Protein AF-A0A2N0NPD1-F1 (afdb_monomer_lite)

Secondary structure (DSSP, 8-state):
-----------------------PPP-------GGGHHHHHTT--TT-S-PPBPTTT--BS--GGG-HHHHHHHHHGGGS-S---

pLDDT: mean 70.14, std 14.35, range [45.06, 94.81]

Organism: NCBI:txid588596

Sequence (85 aa):
MHNNQQPLLILPEVSNPEYYRPKGQPPHKRYKSVVENDRVISGKSNETTAQKTCNYCSGKGHNIRGCPRYKAESSANKENEYSGE

Foldseek 3Di:
DDDPDDPDPPDPPPDDDDPDDPPPDDPPPPPDDPVVVVVVVVVPPPPDPQFDAAPPPRDGNDYLVPDPVNVVVVVVCPVPPPDDD

Radius of gyration: 34.42 Å; chains: 1; bounding box: 52×73×77 Å

Structure (mmCIF, N/CA/C/O backbone):
data_AF-A0A2N0NPD1-F1
#
_entry.id   AF-A0A2N0NPD1-F1
#
loop_
_atom_site.group_PDB
_atom_site.id
_atom_site.type_symbol
_atom_site.label_atom_id
_at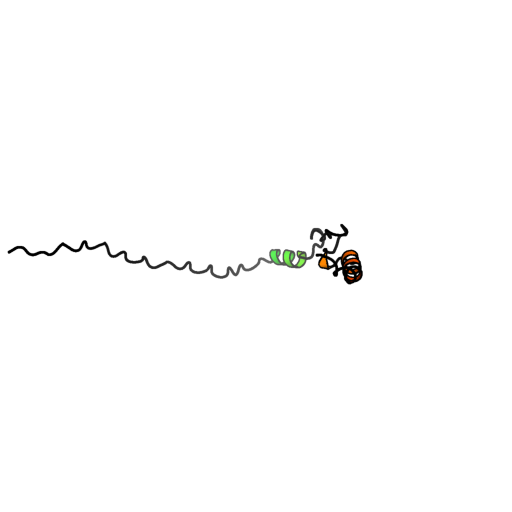om_site.label_alt_id
_atom_site.label_comp_id
_atom_site.label_asym_id
_atom_site.label_entity_id
_atom_site.label_seq_id
_atom_site.pdbx_PDB_ins_code
_atom_site.Cartn_x
_atom_site.Cartn_y
_atom_site.Cartn_z
_atom_site.occupancy
_atom_site.B_iso_or_equiv
_atom_site.auth_seq_id
_atom_site.auth_comp_id
_atom_site.auth_asym_id
_atom_site.auth_atom_id
_atom_site.pdbx_PDB_model_num
ATOM 1 N N . MET A 1 1 ? 27.712 57.657 56.429 1.00 52.69 1 MET A N 1
ATOM 2 C CA . MET A 1 1 ? 27.169 56.284 56.465 1.00 52.69 1 MET A CA 1
ATOM 3 C C . MET A 1 1 ? 26.376 56.063 55.190 1.00 52.69 1 MET A C 1
ATOM 5 O O . MET A 1 1 ? 25.215 56.433 55.146 1.00 52.69 1 MET A O 1
ATOM 9 N N . HIS A 1 2 ? 26.999 55.548 54.132 1.00 53.50 2 HIS 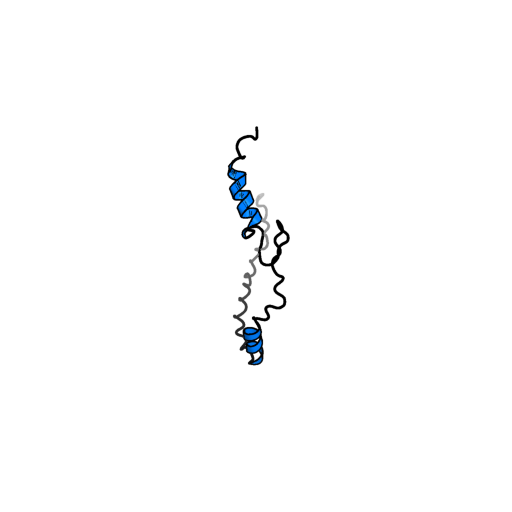A N 1
ATOM 10 C CA . HIS A 1 2 ? 26.277 55.230 52.897 1.00 53.50 2 HIS A CA 1
ATOM 11 C C . HIS A 1 2 ? 26.546 53.765 52.571 1.00 53.50 2 HIS A C 1
ATOM 13 O O . HIS A 1 2 ? 27.577 53.418 52.001 1.00 53.50 2 HIS A O 1
ATOM 19 N N . ASN A 1 3 ? 25.644 52.908 53.051 1.00 56.62 3 ASN A N 1
ATOM 20 C CA . ASN A 1 3 ? 25.660 51.478 52.783 1.00 56.62 3 ASN A CA 1
ATOM 21 C C . ASN A 1 3 ? 25.232 51.251 51.330 1.00 56.62 3 ASN A C 1
ATOM 23 O O . ASN A 1 3 ? 24.060 51.384 50.987 1.00 56.62 3 ASN A O 1
ATOM 27 N N . ASN A 1 4 ? 26.209 50.916 50.489 1.00 63.09 4 ASN A N 1
ATOM 28 C CA . ASN A 1 4 ? 26.006 50.362 49.157 1.00 63.09 4 ASN A CA 1
ATOM 29 C C . ASN A 1 4 ? 25.595 48.896 49.284 1.00 63.09 4 ASN A C 1
ATOM 31 O O . ASN A 1 4 ? 26.446 48.012 49.260 1.00 63.09 4 ASN A O 1
ATOM 35 N N . GLN A 1 5 ? 24.299 48.633 49.417 1.00 66.00 5 GLN A N 1
ATOM 36 C CA . GLN A 1 5 ? 23.752 47.314 49.115 1.00 66.00 5 GLN A CA 1
ATOM 37 C C . GLN A 1 5 ? 22.472 47.516 48.311 1.00 66.00 5 GLN A C 1
ATOM 39 O O . GLN A 1 5 ? 21.461 47.985 48.830 1.00 66.00 5 GLN A O 1
ATOM 44 N N . GLN A 1 6 ? 22.554 47.223 47.012 1.00 67.81 6 GLN A N 1
ATOM 45 C CA . GLN A 1 6 ? 21.371 47.085 46.172 1.00 67.81 6 GLN A CA 1
ATOM 46 C C . GLN A 1 6 ? 20.509 45.951 46.742 1.00 67.81 6 GLN A C 1
ATOM 48 O O . GLN A 1 6 ? 21.054 44.886 47.049 1.00 67.81 6 GLN A O 1
ATOM 53 N N . PRO A 1 7 ? 19.187 46.132 46.884 1.00 67.81 7 PRO A N 1
ATOM 54 C CA . PRO A 1 7 ? 18.326 45.025 47.249 1.00 67.81 7 PRO A CA 1
ATOM 55 C C . PRO A 1 7 ? 18.311 44.029 46.086 1.00 67.81 7 PRO A C 1
ATOM 57 O O . PRO A 1 7 ? 17.872 44.354 44.982 1.00 67.81 7 PRO A O 1
ATOM 60 N N . LEU A 1 8 ? 18.829 42.824 46.333 1.00 63.72 8 LEU A N 1
ATOM 61 C CA . LEU A 1 8 ? 18.690 41.690 45.428 1.00 63.72 8 LEU A CA 1
ATOM 62 C C . LEU A 1 8 ? 17.193 41.470 45.205 1.00 63.72 8 LEU A C 1
ATOM 64 O O . LEU A 1 8 ? 16.463 41.145 46.141 1.00 63.72 8 LEU A O 1
ATOM 68 N N . LEU A 1 9 ? 16.730 41.706 43.980 1.00 65.38 9 LEU A N 1
ATOM 69 C CA . LEU A 1 9 ? 15.362 41.405 43.591 1.00 65.38 9 LEU A CA 1
ATOM 70 C C . LEU A 1 9 ? 15.171 39.895 43.740 1.00 65.38 9 LEU A C 1
ATOM 72 O O . LEU A 1 9 ? 15.709 39.113 42.959 1.00 65.38 9 LEU A O 1
ATOM 76 N N . ILE A 1 10 ? 14.446 39.497 44.784 1.00 70.06 10 ILE A N 1
ATOM 77 C CA . ILE A 1 10 ? 14.027 38.118 45.007 1.00 70.06 10 ILE A CA 1
ATOM 78 C C . ILE A 1 10 ? 13.073 37.785 43.863 1.00 70.06 10 ILE A C 1
ATOM 80 O O . ILE A 1 10 ? 11.919 38.213 43.853 1.00 70.06 10 ILE A O 1
ATOM 84 N N . LEU A 1 11 ? 13.578 37.079 42.855 1.00 71.25 11 LEU A N 1
ATOM 85 C CA . LEU A 1 11 ? 12.720 36.493 41.838 1.00 71.25 11 LEU A CA 1
ATOM 86 C C . LEU A 1 11 ? 11.861 35.418 42.520 1.00 71.25 11 LEU A C 1
ATOM 88 O O . LEU A 1 11 ? 12.388 34.680 43.356 1.00 71.25 11 LEU A O 1
ATOM 92 N N . PRO A 1 12 ? 10.560 35.315 42.198 1.00 68.88 12 PRO A N 1
ATOM 93 C CA . PRO A 1 12 ? 9.735 34.227 42.695 1.00 68.88 12 PRO A CA 1
ATOM 94 C C . PRO A 1 12 ? 10.400 32.899 42.344 1.00 68.88 12 PRO A C 1
ATOM 96 O O . PRO A 1 12 ? 10.683 32.637 41.173 1.00 68.88 12 PRO A O 1
ATOM 99 N N . GLU A 1 13 ? 10.671 32.077 43.352 1.00 70.06 13 GLU A N 1
ATOM 100 C CA . GLU A 1 13 ? 11.187 30.734 43.136 1.00 70.06 13 GLU A CA 1
ATOM 101 C C . GLU A 1 13 ? 10.090 29.923 42.448 1.00 70.06 13 GLU A C 1
ATOM 103 O O . GLU A 1 13 ? 9.080 29.552 43.051 1.00 70.06 13 GLU A O 1
ATOM 108 N N . VAL A 1 14 ? 10.239 29.742 41.136 1.00 68.88 14 VAL A N 1
ATOM 109 C CA . VAL A 1 14 ? 9.314 28.958 40.324 1.00 68.88 14 VAL A CA 1
ATOM 110 C C . VAL A 1 14 ? 9.479 27.506 40.756 1.00 68.88 14 VAL A C 1
ATOM 112 O O . VAL A 1 14 ? 10.374 26.807 40.281 1.00 68.88 14 VAL A O 1
ATOM 115 N N . SER A 1 15 ? 8.640 27.048 41.687 1.00 72.75 15 SER A N 1
ATOM 116 C CA . SER A 1 15 ? 8.578 25.628 41.999 1.00 72.75 15 SER A CA 1
ATOM 117 C C . SER A 1 15 ? 8.055 24.907 40.760 1.00 72.75 15 SER A C 1
ATOM 119 O O . SER A 1 15 ? 7.032 25.271 40.178 1.00 72.75 15 SER A O 1
ATOM 121 N N . ASN A 1 16 ? 8.820 23.925 40.290 1.00 71.62 16 ASN A N 1
ATOM 122 C CA . ASN A 1 16 ? 8.425 23.118 39.150 1.00 71.62 16 ASN A CA 1
ATOM 123 C C . ASN A 1 16 ? 7.172 22.325 39.562 1.00 71.62 16 ASN A C 1
ATOM 125 O O . ASN A 1 16 ? 7.283 21.505 40.481 1.00 71.62 16 ASN A O 1
ATOM 129 N N . PRO A 1 17 ? 5.988 22.557 38.964 1.00 69.44 17 PRO A N 1
ATOM 130 C CA . PRO A 1 17 ? 4.827 21.749 39.287 1.00 69.44 17 PRO A CA 1
ATOM 131 C C . PRO A 1 17 ? 5.158 20.319 38.880 1.00 69.44 17 PRO A C 1
ATOM 133 O O . PRO A 1 17 ? 5.561 20.064 37.744 1.00 69.44 17 PRO A O 1
ATOM 136 N N . GLU A 1 18 ? 5.056 19.407 39.842 1.00 73.00 18 GLU A N 1
ATOM 137 C CA . GLU A 1 18 ? 5.363 17.994 39.680 1.00 73.00 18 GLU A CA 1
ATOM 138 C C . GLU A 1 18 ? 4.798 17.481 38.350 1.00 73.00 18 GLU A C 1
ATOM 140 O O . GLU A 1 18 ? 3.583 17.441 38.142 1.00 73.00 18 GLU A O 1
ATOM 145 N N . TYR A 1 19 ? 5.696 17.183 37.404 1.00 69.75 19 TYR A N 1
ATOM 146 C CA . TYR A 1 19 ? 5.318 16.815 36.046 1.00 69.75 19 TYR A CA 1
ATOM 147 C C . TYR A 1 19 ? 4.449 15.561 36.105 1.00 69.75 19 TYR A C 1
ATOM 149 O O . TYR A 1 19 ? 4.933 14.460 36.390 1.00 69.75 19 TYR A O 1
ATO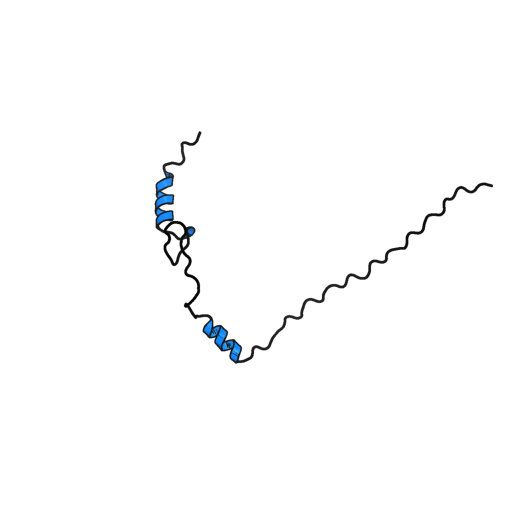M 157 N N . TYR A 1 20 ? 3.153 15.726 35.839 1.00 70.38 20 TYR A N 1
ATOM 158 C CA . TYR A 1 20 ? 2.226 14.610 35.809 1.00 70.38 20 TYR A CA 1
ATOM 159 C C . TYR A 1 20 ? 2.600 13.696 34.645 1.00 70.38 20 TYR A C 1
ATOM 161 O O . TYR A 1 20 ? 2.347 13.994 33.476 1.00 70.38 20 TYR A O 1
ATOM 169 N N . ARG A 1 21 ? 3.208 12.552 34.965 1.00 67.12 21 ARG A N 1
ATOM 170 C CA . ARG A 1 21 ? 3.391 11.480 33.989 1.00 67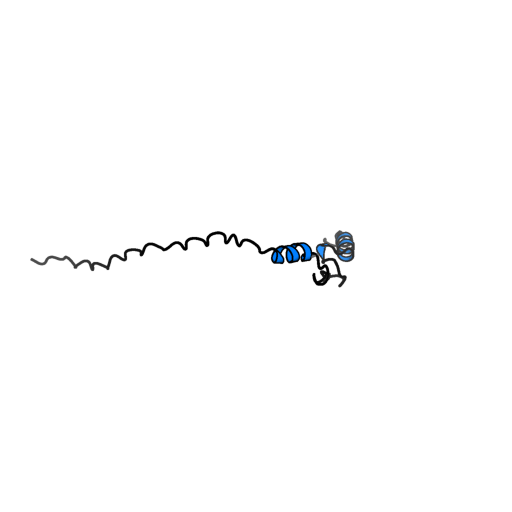.12 21 ARG A CA 1
ATOM 171 C C . ARG A 1 21 ? 2.000 10.960 33.628 1.00 67.12 21 ARG A C 1
ATOM 173 O O . ARG A 1 21 ? 1.298 10.506 34.536 1.00 67.12 21 ARG A O 1
ATOM 180 N N . PRO A 1 22 ? 1.588 10.960 32.348 1.00 67.19 22 PRO A N 1
ATOM 181 C CA . PRO A 1 22 ? 0.375 10.258 31.973 1.00 67.19 22 PRO A CA 1
ATOM 182 C C . PRO A 1 22 ? 0.572 8.793 32.358 1.00 67.19 22 PRO A C 1
ATOM 184 O O . PRO A 1 22 ? 1.476 8.122 31.855 1.00 67.19 22 PRO A O 1
ATOM 187 N N . LYS A 1 23 ? -0.231 8.302 33.309 1.00 63.66 23 LYS A N 1
ATOM 188 C CA . LYS A 1 23 ? -0.270 6.871 33.599 1.00 63.66 23 LYS A CA 1
ATOM 189 C C . LYS A 1 23 ? -0.671 6.205 32.291 1.00 63.66 23 LYS A C 1
ATOM 191 O O . LYS A 1 23 ? -1.755 6.480 31.780 1.00 63.66 23 LYS A O 1
ATOM 196 N N . GLY A 1 24 ? 0.244 5.420 31.718 1.00 66.75 24 GLY A N 1
ATOM 197 C CA . GLY A 1 24 ? -0.006 4.704 30.475 1.00 66.75 24 GLY A CA 1
ATOM 198 C C . GLY A 1 24 ? -1.361 4.013 30.557 1.00 66.75 24 GLY A C 1
ATOM 199 O O . GLY A 1 24 ? -1.726 3.492 31.615 1.00 66.75 24 GLY A O 1
ATOM 200 N N . GLN A 1 25 ? -2.126 4.069 29.467 1.00 67.81 25 GLN A N 1
ATOM 201 C CA . GLN A 1 25 ? -3.424 3.415 29.409 1.00 67.81 25 GLN A CA 1
ATOM 202 C C . GLN A 1 25 ? -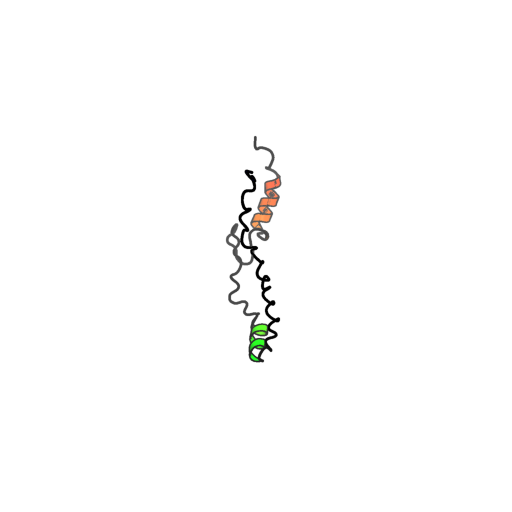3.229 1.949 29.826 1.00 67.81 25 GLN A C 1
ATOM 204 O O . GLN A 1 25 ? -2.393 1.267 29.222 1.00 67.81 25 GLN A O 1
ATOM 209 N N . PRO A 1 26 ? -3.941 1.452 30.856 1.00 67.06 26 PRO A N 1
ATOM 210 C CA . PRO A 1 26 ? -3.915 0.033 31.179 1.00 67.06 26 PRO A CA 1
ATOM 211 C C . PRO A 1 26 ? -4.200 -0.732 29.888 1.00 67.06 26 PRO A C 1
ATOM 213 O O . PRO A 1 26 ? -5.113 -0.309 29.168 1.00 67.06 26 PRO A O 1
ATOM 216 N N . PRO A 1 27 ? -3.439 -1.794 29.545 1.00 66.50 27 PRO A N 1
ATOM 217 C CA . PRO A 1 27 ? -3.685 -2.525 28.316 1.00 66.50 27 PRO A CA 1
ATOM 218 C C . PRO A 1 27 ? -5.147 -2.919 28.354 1.00 66.50 27 PRO A C 1
ATOM 220 O O . PRO A 1 27 ? -5.582 -3.641 29.255 1.00 66.50 27 PRO A O 1
ATOM 223 N N . HIS A 1 28 ? -5.916 -2.346 27.436 1.00 63.47 28 HIS A N 1
ATOM 224 C CA . HIS A 1 28 ? -7.338 -2.570 27.375 1.00 63.47 28 HIS A CA 1
ATOM 225 C C . HIS A 1 28 ? -7.508 -4.015 26.927 1.00 63.47 28 HIS A C 1
ATOM 227 O O . HIS A 1 28 ? -7.582 -4.319 25.737 1.00 63.47 28 HIS A O 1
ATOM 233 N N . LYS A 1 29 ? -7.500 -4.931 27.899 1.00 67.12 29 LYS A N 1
ATOM 234 C CA . LYS A 1 29 ? -7.887 -6.320 27.716 1.00 67.12 29 LYS A CA 1
ATOM 235 C C . LYS A 1 29 ? -9.394 -6.306 27.535 1.00 67.12 29 LYS A C 1
ATOM 237 O O . LYS A 1 29 ? -10.151 -6.648 28.437 1.00 67.12 29 LYS A O 1
ATOM 242 N N . ARG A 1 30 ? -9.833 -5.832 26.370 1.00 68.75 30 ARG A N 1
ATOM 243 C CA . ARG A 1 30 ? -11.210 -5.994 25.940 1.00 68.75 30 ARG A CA 1
ATOM 244 C C . ARG A 1 30 ? -11.407 -7.495 25.803 1.00 68.75 30 ARG A C 1
ATOM 246 O O . ARG A 1 30 ? -10.766 -8.124 24.962 1.00 68.75 30 ARG A O 1
ATOM 253 N N . TYR A 1 31 ? -12.232 -8.070 26.668 1.00 72.19 31 TYR A N 1
ATOM 254 C CA . TYR A 1 31 ? -12.725 -9.420 26.455 1.00 72.19 31 TYR A CA 1
ATOM 255 C C . TYR A 1 31 ? -13.474 -9.407 25.119 1.00 72.19 31 TYR A C 1
ATOM 257 O O . TYR A 1 31 ? -14.471 -8.696 24.975 1.00 72.19 31 TYR A O 1
ATOM 265 N N . LYS A 1 32 ? -12.918 -10.087 24.110 1.00 67.69 32 LYS A N 1
ATOM 266 C CA . LYS A 1 32 ? -13.523 -10.150 22.780 1.00 67.69 32 LYS A CA 1
ATOM 267 C C . LYS A 1 32 ? -14.837 -10.918 22.885 1.00 67.69 32 LYS A C 1
ATOM 269 O O . LYS A 1 32 ? -14.858 -12.041 23.384 1.00 67.69 32 LYS A O 1
ATOM 274 N N . SER A 1 33 ? -15.929 -10.312 22.431 1.00 63.31 33 SER A N 1
ATOM 275 C CA . SER A 1 33 ? -17.201 -11.015 22.278 1.00 63.31 33 SER A CA 1
ATOM 276 C C . SER A 1 33 ? -17.067 -12.083 21.188 1.00 63.31 33 SER A C 1
ATOM 278 O O . SER A 1 33 ? -16.253 -11.949 20.275 1.00 63.31 33 SER A O 1
ATOM 280 N N . VAL A 1 34 ? -17.866 -13.150 21.274 1.00 63.47 34 VAL A N 1
ATOM 281 C CA . VAL A 1 34 ? -17.817 -14.300 20.348 1.00 63.47 34 VAL A CA 1
ATOM 282 C C . VAL A 1 34 ? -17.880 -13.866 18.875 1.00 63.47 34 VAL A C 1
ATOM 284 O O . VAL A 1 34 ? -17.179 -14.437 18.046 1.00 63.47 34 VAL A O 1
ATOM 287 N N . VAL A 1 35 ? -18.599 -12.781 18.574 1.00 60.81 35 VAL A N 1
ATOM 288 C CA . VAL A 1 35 ? -18.731 -12.200 17.224 1.00 60.81 35 VAL A CA 1
ATOM 289 C C . VAL A 1 35 ? -17.438 -11.593 16.656 1.00 60.81 35 VAL A C 1
ATOM 291 O O . VAL A 1 35 ? -17.343 -11.362 15.453 1.00 60.81 35 VAL A O 1
ATOM 294 N N . GLU A 1 36 ? -16.422 -11.310 17.480 1.00 58.38 36 GLU A N 1
ATOM 295 C CA . GLU A 1 36 ? -15.124 -10.841 16.978 1.00 58.38 36 GLU A CA 1
ATOM 296 C C . GLU A 1 36 ? -14.226 -11.988 16.481 1.00 58.38 36 GLU A C 1
ATOM 298 O O . GLU A 1 36 ? -13.277 -11.713 15.743 1.00 58.38 36 GLU A O 1
ATOM 303 N N . ASN A 1 37 ? -14.517 -13.253 16.821 1.00 57.19 37 ASN A N 1
ATOM 304 C CA . ASN A 1 37 ? -13.767 -14.407 16.302 1.00 57.19 37 ASN A CA 1
ATOM 305 C C . ASN A 1 37 ? -14.047 -14.652 14.815 1.00 57.19 37 ASN A C 1
ATOM 307 O O . ASN A 1 37 ? -13.133 -15.009 14.069 1.00 57.19 37 ASN A O 1
ATOM 311 N N . ASP A 1 38 ? -15.263 -14.361 14.355 1.00 57.12 38 ASP A N 1
ATOM 312 C CA . ASP A 1 38 ? -15.637 -14.552 12.951 1.00 57.12 38 ASP A CA 1
ATOM 313 C C . ASP A 1 38 ? -14.872 -13.603 12.024 1.00 57.12 38 ASP A C 1
ATOM 315 O O . ASP A 1 38 ? -14.573 -13.954 10.888 1.00 57.12 38 ASP A O 1
ATOM 319 N N . ARG A 1 39 ? -14.449 -12.429 12.516 1.00 55.09 39 ARG A N 1
ATOM 320 C CA . ARG A 1 39 ? -13.569 -11.519 11.762 1.00 55.09 39 ARG A CA 1
ATOM 321 C C . ARG A 1 39 ? -12.133 -12.022 11.653 1.00 55.09 39 ARG A C 1
ATOM 323 O O . ARG A 1 39 ? -11.455 -11.673 10.694 1.00 55.09 39 ARG A O 1
ATOM 330 N N . VAL A 1 40 ? -11.664 -12.829 12.605 1.00 53.38 40 VAL A N 1
ATOM 331 C CA . VAL A 1 40 ? -10.315 -13.416 12.556 1.00 53.38 40 VAL A CA 1
ATOM 332 C C . VAL A 1 40 ? -10.287 -14.608 11.593 1.00 53.38 40 VAL A C 1
ATOM 334 O O . VAL A 1 40 ? -9.318 -14.766 10.854 1.00 53.38 40 VAL A O 1
ATOM 337 N N . ILE A 1 41 ? -11.378 -15.379 11.504 1.00 53.59 41 ILE A N 1
ATOM 338 C CA . ILE A 1 41 ? -11.559 -16.391 10.446 1.00 53.59 41 ILE A CA 1
ATOM 339 C C . ILE A 1 41 ? -11.814 -15.713 9.084 1.00 53.59 41 ILE A C 1
ATOM 341 O O . ILE A 1 41 ? -11.251 -16.117 8.067 1.00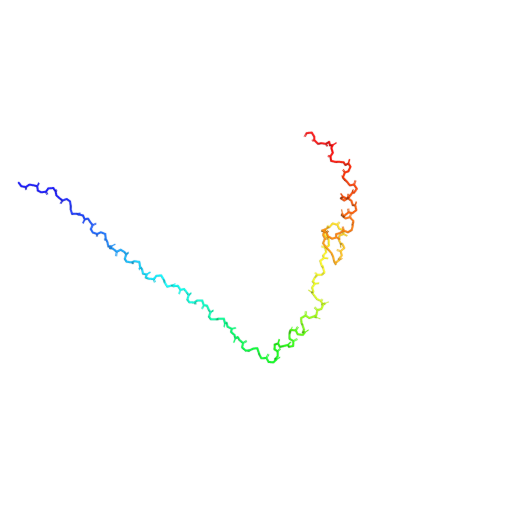 53.59 41 ILE A O 1
ATOM 345 N N . SER A 1 42 ? -12.556 -14.601 9.072 1.00 51.50 42 SER A N 1
ATOM 346 C CA . SER A 1 42 ? -12.779 -13.729 7.910 1.00 51.50 42 SER A CA 1
ATOM 347 C C . SER A 1 42 ? -11.625 -12.740 7.656 1.00 51.50 42 SER A C 1
ATOM 349 O O . SER A 1 42 ? -11.804 -11.723 6.992 1.00 51.50 42 SER A O 1
ATOM 351 N N . GLY A 1 43 ? -10.414 -13.036 8.140 1.00 48.94 43 GLY A N 1
ATOM 352 C CA . GLY A 1 43 ? -9.172 -12.384 7.703 1.00 48.94 43 GLY A CA 1
ATOM 353 C C . GLY A 1 43 ? -8.635 -12.938 6.375 1.00 48.94 43 GLY A C 1
ATOM 354 O O . GLY A 1 43 ? -7.570 -12.532 5.917 1.00 48.94 43 GLY A O 1
ATOM 355 N N . LYS A 1 44 ? -9.358 -13.882 5.759 1.00 54.69 44 LYS A N 1
ATOM 356 C CA . LYS A 1 44 ? -9.083 -14.458 4.437 1.00 54.69 44 LYS A CA 1
ATOM 357 C C . LYS A 1 44 ? -10.211 -14.161 3.443 1.00 54.69 44 LYS A C 1
ATOM 359 O O . LYS A 1 44 ? -10.640 -15.046 2.717 1.00 54.69 44 LYS A O 1
ATOM 364 N N . SER A 1 45 ? -10.679 -12.919 3.347 1.00 50.78 45 SER A N 1
ATOM 365 C CA . SER A 1 45 ? -11.251 -12.476 2.070 1.00 50.78 45 SER A CA 1
ATOM 366 C C . SER A 1 45 ? -10.096 -11.989 1.198 1.00 50.78 45 SER A C 1
ATOM 368 O O . SER A 1 45 ? -9.703 -10.822 1.253 1.00 50.78 45 SER A O 1
ATOM 370 N N . ASN A 1 46 ? -9.529 -12.899 0.405 1.00 58.50 46 ASN A N 1
ATOM 371 C CA . ASN A 1 46 ? -8.620 -12.589 -0.705 1.00 58.50 46 ASN A CA 1
ATOM 372 C C . ASN A 1 46 ? -9.348 -11.820 -1.833 1.00 58.50 46 ASN A C 1
ATOM 374 O O . ASN A 1 46 ? -9.182 -12.148 -3.000 1.00 58.50 46 ASN A O 1
ATOM 378 N N . GLU A 1 47 ? -10.182 -10.834 -1.505 1.00 60.34 47 GLU A N 1
ATOM 379 C CA . GLU A 1 47 ? -11.079 -10.186 -2.471 1.00 60.34 47 GLU A CA 1
ATOM 380 C C . GLU A 1 47 ? -10.700 -8.716 -2.724 1.00 60.34 47 GLU A C 1
ATOM 382 O O . GLU A 1 47 ? -11.067 -8.157 -3.749 1.00 60.34 47 GLU A O 1
ATOM 387 N N . THR A 1 48 ? -9.925 -8.064 -1.845 1.00 56.53 48 THR A N 1
ATOM 388 C CA . THR A 1 48 ? -9.555 -6.640 -2.019 1.00 56.53 48 THR A CA 1
ATOM 389 C C . THR A 1 48 ? -8.179 -6.262 -1.460 1.00 56.53 48 THR A C 1
ATOM 391 O O . THR A 1 48 ? -7.904 -5.090 -1.205 1.00 56.53 48 THR A O 1
ATOM 394 N N . THR A 1 49 ? -7.237 -7.202 -1.323 1.00 60.56 49 THR A N 1
ATOM 395 C CA . THR A 1 49 ? -5.824 -6.798 -1.283 1.00 60.56 49 THR A CA 1
ATOM 396 C C . THR A 1 49 ? -5.450 -6.374 -2.695 1.00 60.56 49 THR A C 1
ATOM 398 O O . THR A 1 49 ? -5.191 -7.216 -3.550 1.00 60.56 49 THR A O 1
ATOM 401 N N . ALA A 1 50 ? -5.502 -5.064 -2.964 1.00 68.50 50 ALA A N 1
ATOM 402 C CA . ALA A 1 50 ? -5.107 -4.488 -4.245 1.00 68.50 50 ALA A CA 1
ATOM 403 C C . ALA A 1 50 ? -3.817 -5.171 -4.717 1.00 68.50 50 ALA A C 1
ATOM 405 O O . ALA A 1 50 ? -2.764 -5.050 -4.079 1.00 68.50 50 ALA A O 1
ATOM 406 N N . GLN A 1 51 ? -3.930 -5.987 -5.771 1.00 76.62 51 GLN A N 1
ATOM 407 C CA . GLN A 1 51 ? -2.802 -6.763 -6.261 1.00 76.62 51 GLN A CA 1
ATOM 408 C C . GLN A 1 51 ? -1.706 -5.771 -6.620 1.00 76.62 51 GLN A C 1
ATOM 410 O O . GLN A 1 51 ? -1.933 -4.858 -7.412 1.00 76.62 51 GLN A O 1
ATOM 415 N N . LYS A 1 52 ? -0.523 -5.935 -6.020 1.00 82.50 52 LYS A N 1
ATOM 416 C CA . LYS A 1 52 ? 0.609 -5.047 -6.288 1.00 82.50 52 LYS A CA 1
ATOM 417 C C . LYS A 1 52 ? 0.856 -5.024 -7.795 1.00 82.50 52 LYS A C 1
ATOM 419 O O . LYS A 1 52 ? 1.034 -6.081 -8.400 1.00 82.50 52 LYS A O 1
ATOM 424 N N . THR A 1 53 ? 0.820 -3.838 -8.387 1.00 92.81 53 THR A N 1
ATOM 425 C CA . THR A 1 53 ? 1.176 -3.613 -9.786 1.00 92.81 53 THR A CA 1
ATOM 426 C C . THR A 1 53 ? 2.645 -3.239 -9.876 1.00 92.81 53 THR A C 1
ATOM 428 O O . THR A 1 53 ? 3.166 -2.453 -9.082 1.00 92.81 53 THR A O 1
ATOM 431 N N . CYS A 1 54 ? 3.331 -3.804 -10.853 1.00 94.75 54 CYS A N 1
ATOM 432 C CA . CYS A 1 54 ? 4.724 -3.524 -11.116 1.00 94.75 54 CYS A CA 1
ATOM 433 C C . CYS A 1 54 ? 4.846 -2.241 -11.939 1.00 94.75 54 CYS A C 1
ATOM 435 O O . CYS A 1 54 ? 4.366 -2.195 -13.063 1.00 94.75 54 CYS A O 1
ATOM 437 N N . ASN A 1 55 ? 5.540 -1.221 -11.433 1.00 92.75 55 ASN A N 1
ATOM 438 C CA . ASN A 1 55 ? 5.725 0.035 -12.175 1.00 92.75 55 ASN A CA 1
ATOM 439 C C . ASN A 1 55 ? 6.590 -0.109 -13.438 1.00 92.75 55 ASN A C 1
ATOM 441 O O . ASN A 1 55 ? 6.504 0.731 -14.320 1.00 92.75 55 ASN A O 1
ATOM 445 N N . TYR A 1 56 ? 7.414 -1.158 -13.530 1.00 94.81 56 TYR A N 1
ATOM 446 C CA . TYR A 1 56 ? 8.302 -1.375 -14.675 1.00 94.81 56 TYR A CA 1
ATOM 447 C C . TYR A 1 56 ? 7.582 -2.056 -15.852 1.00 94.81 56 TYR A C 1
ATOM 449 O O . TYR A 1 56 ? 7.694 -1.613 -16.986 1.00 94.81 56 TYR A O 1
ATOM 457 N N . CYS A 1 57 ? 6.823 -3.131 -15.600 1.00 94.12 57 CYS A N 1
ATOM 458 C CA . CYS A 1 57 ? 6.141 -3.891 -16.661 1.00 94.12 57 CYS A CA 1
ATOM 459 C C . CYS A 1 57 ? 4.612 -3.778 -16.640 1.00 94.12 57 CYS A C 1
ATOM 461 O O . CYS A 1 57 ? 3.945 -4.480 -17.397 1.00 94.12 57 CYS A O 1
ATOM 463 N N . SER A 1 58 ? 4.053 -2.989 -15.720 1.00 93.44 58 SER A N 1
ATOM 464 C CA . SER A 1 58 ? 2.610 -2.850 -15.463 1.00 93.44 58 SER A CA 1
ATOM 465 C C . SER A 1 58 ? 1.879 -4.153 -15.095 1.00 93.44 58 SER A C 1
ATOM 467 O O . SER A 1 58 ? 0.656 -4.168 -14.973 1.00 93.44 58 SER A O 1
ATOM 469 N N . GLY A 1 59 ? 2.607 -5.253 -14.867 1.00 91.56 59 GLY A N 1
ATOM 470 C CA . GLY A 1 59 ? 2.044 -6.548 -14.483 1.00 91.56 59 GLY A CA 1
ATOM 471 C C . GLY A 1 59 ? 1.541 -6.572 -13.038 1.00 91.56 59 GLY A C 1
ATOM 472 O O . GLY A 1 59 ? 2.103 -5.919 -12.163 1.00 91.56 59 GLY A O 1
ATOM 473 N N . LYS A 1 60 ? 0.487 -7.347 -12.770 1.00 93.00 60 LYS A N 1
ATOM 474 C CA . LYS A 1 60 ? -0.095 -7.516 -11.427 1.00 93.00 60 LYS A CA 1
ATOM 475 C C . LYS A 1 60 ? 0.616 -8.626 -10.638 1.00 93.00 60 LYS A C 1
ATOM 477 O O . LYS A 1 60 ? 1.351 -9.438 -11.200 1.00 93.00 60 LYS A O 1
ATOM 482 N N . GLY A 1 61 ? 0.408 -8.654 -9.324 1.00 91.19 61 GLY A N 1
ATOM 483 C CA . GLY A 1 61 ? 0.903 -9.698 -8.419 1.00 91.19 61 GLY A CA 1
ATOM 484 C C . GLY A 1 61 ? 2.370 -9.563 -7.993 1.00 91.19 61 GLY A C 1
ATOM 485 O O . GLY A 1 61 ? 2.835 -10.357 -7.181 1.00 91.19 61 GLY A O 1
ATOM 486 N N . HIS A 1 62 ? 3.104 -8.559 -8.483 1.00 92.12 62 HIS A N 1
ATOM 487 C CA . HIS A 1 62 ? 4.505 -8.332 -8.124 1.00 92.12 62 HIS A CA 1
ATOM 488 C C . HIS A 1 62 ? 4.877 -6.843 -8.189 1.00 92.12 62 HIS A C 1
ATOM 490 O O . HIS A 1 62 ? 4.158 -6.025 -8.752 1.00 92.12 62 HIS A O 1
ATOM 496 N N . ASN A 1 63 ? 6.013 -6.480 -7.594 1.00 92.75 63 ASN A N 1
ATOM 497 C CA . ASN A 1 63 ? 6.592 -5.137 -7.674 1.00 92.75 63 ASN A CA 1
ATOM 498 C C . ASN A 1 63 ? 7.887 -5.156 -8.508 1.00 92.75 63 ASN A C 1
ATOM 500 O O . ASN A 1 63 ? 8.364 -6.224 -8.885 1.00 92.75 63 ASN A O 1
ATOM 504 N N . ILE A 1 64 ? 8.490 -3.987 -8.755 1.00 93.25 64 ILE A N 1
ATOM 505 C CA . ILE A 1 64 ? 9.722 -3.862 -9.559 1.00 93.25 64 ILE A CA 1
ATOM 506 C C . ILE A 1 64 ? 10.867 -4.771 -9.072 1.00 93.25 64 ILE A C 1
ATOM 508 O O . ILE A 1 64 ? 11.541 -5.391 -9.888 1.00 93.25 64 ILE A O 1
ATOM 512 N N . ARG A 1 65 ? 11.025 -4.954 -7.751 1.00 91.31 65 ARG A N 1
ATOM 513 C CA . ARG A 1 65 ? 12.063 -5.828 -7.164 1.00 91.31 65 ARG A CA 1
ATOM 514 C C . ARG A 1 65 ? 11.866 -7.307 -7.521 1.00 91.31 65 ARG A C 1
ATOM 516 O O . ARG A 1 65 ? 12.833 -8.059 -7.613 1.00 91.31 65 ARG A O 1
ATOM 523 N N . GLY A 1 66 ? 10.617 -7.730 -7.702 1.00 91.38 66 GLY A N 1
ATOM 524 C CA . GLY A 1 66 ? 10.246 -9.078 -8.133 1.00 91.38 66 GLY A CA 1
ATOM 525 C C . GLY A 1 66 ? 10.034 -9.214 -9.641 1.00 91.38 66 GLY A C 1
ATOM 526 O O . GLY A 1 66 ? 9.658 -10.293 -10.086 1.00 91.38 66 GLY A O 1
ATOM 527 N N . CYS A 1 67 ? 10.230 -8.153 -10.427 1.00 93.88 67 CYS A N 1
ATOM 528 C CA . CYS A 1 67 ? 9.893 -8.169 -11.844 1.00 93.88 67 CYS A CA 1
ATOM 529 C C . CYS A 1 67 ? 10.892 -9.018 -12.646 1.00 93.88 67 CYS A C 1
ATOM 531 O O . CYS A 1 67 ? 12.086 -8.714 -12.633 1.00 93.88 67 CYS A O 1
ATOM 533 N N . PRO A 1 68 ? 10.435 -10.049 -13.383 1.00 92.12 68 PRO A N 1
ATOM 534 C CA . PRO A 1 68 ? 11.328 -10.896 -14.169 1.00 92.12 68 PRO A CA 1
ATOM 535 C C . PRO A 1 68 ? 11.999 -10.121 -15.309 1.00 92.12 68 PRO A C 1
ATOM 537 O O . PRO A 1 68 ? 13.172 -10.344 -15.581 1.00 92.12 68 PRO A O 1
ATOM 540 N N . ARG A 1 69 ? 11.290 -9.160 -15.924 1.00 92.00 69 ARG A N 1
ATOM 541 C CA . ARG A 1 69 ? 11.839 -8.320 -17.001 1.00 92.00 69 ARG A CA 1
ATOM 542 C C . ARG A 1 69 ? 12.940 -7.389 -16.491 1.00 92.00 69 ARG A C 1
ATOM 544 O O . ARG A 1 69 ? 14.022 -7.380 -17.059 1.00 92.00 69 ARG A O 1
ATOM 551 N N . TYR A 1 70 ? 12.697 -6.700 -15.372 1.00 92.31 70 TYR A N 1
ATOM 552 C CA . TYR A 1 70 ? 13.709 -5.855 -14.730 1.00 92.31 70 TYR A CA 1
ATOM 553 C C . TYR A 1 70 ? 14.945 -6.667 -14.313 1.00 92.31 70 TYR A C 1
ATOM 555 O O . TYR A 1 70 ? 16.076 -6.233 -14.504 1.00 92.31 70 TYR A O 1
ATOM 563 N N . LYS A 1 71 ? 14.754 -7.881 -13.780 1.00 89.94 71 LYS A N 1
ATOM 564 C CA . LYS A 1 71 ? 15.868 -8.779 -13.439 1.00 89.94 71 LYS A CA 1
ATOM 565 C C . LYS A 1 71 ? 16.667 -9.222 -14.666 1.00 89.94 71 LYS A C 1
ATOM 567 O O . LYS A 1 71 ? 17.890 -9.199 -14.607 1.00 89.94 71 LYS A O 1
ATOM 572 N N . ALA A 1 72 ? 16.006 -9.595 -15.759 1.00 89.81 72 ALA A N 1
ATOM 573 C CA . ALA A 1 72 ? 16.687 -9.977 -16.995 1.00 89.81 72 ALA A CA 1
ATOM 574 C C . ALA A 1 72 ? 17.507 -8.813 -17.579 1.00 89.81 72 ALA A C 1
ATOM 576 O O . ALA A 1 72 ? 18.675 -8.993 -17.904 1.00 89.81 72 ALA A O 1
ATOM 577 N N . GLU A 1 73 ? 16.936 -7.607 -17.626 1.00 86.38 73 GLU A N 1
ATOM 578 C CA . GLU A 1 73 ? 17.614 -6.418 -18.156 1.00 86.38 73 GLU A CA 1
ATOM 579 C C . GLU A 1 73 ? 18.751 -5.931 -17.244 1.00 86.38 73 GLU A C 1
ATOM 581 O O . GLU A 1 73 ? 19.850 -5.670 -17.715 1.00 86.38 73 GLU A O 1
ATOM 586 N N . SER A 1 74 ? 18.542 -5.888 -15.925 1.00 77.06 74 SER A N 1
ATOM 587 C CA . SER A 1 74 ? 19.604 -5.536 -14.964 1.00 77.06 74 SER A CA 1
ATOM 588 C C . SER A 1 74 ? 20.760 -6.541 -14.929 1.00 77.06 74 SER A C 1
ATOM 590 O O . SER A 1 74 ? 21.868 -6.186 -14.535 1.00 77.06 74 SER A O 1
ATOM 592 N N . SER A 1 75 ? 20.519 -7.789 -15.338 1.00 70.00 75 SER A N 1
ATOM 593 C CA . SER A 1 75 ? 21.572 -8.798 -15.479 1.00 70.00 75 SER A CA 1
ATOM 594 C C . SER A 1 75 ? 22.323 -8.660 -16.805 1.00 70.00 75 SER A C 1
ATOM 596 O O . SER A 1 75 ? 23.511 -8.956 -16.843 1.00 70.00 75 SER A O 1
ATOM 598 N N . ALA A 1 76 ? 21.653 -8.186 -17.862 1.00 64.38 76 ALA A N 1
ATOM 599 C CA . ALA A 1 76 ? 22.242 -7.940 -19.179 1.00 64.38 76 ALA A CA 1
ATOM 600 C C . ALA A 1 76 ? 23.011 -6.605 -19.258 1.00 64.38 76 ALA A C 1
ATOM 602 O O . ALA A 1 76 ? 24.028 -6.519 -19.931 1.00 64.38 76 ALA A O 1
ATOM 603 N N . ASN A 1 77 ? 22.582 -5.575 -18.523 1.00 57.97 77 ASN A N 1
ATOM 604 C CA . ASN A 1 77 ? 23.204 -4.244 -18.545 1.00 57.97 77 ASN A CA 1
ATOM 605 C C . ASN A 1 77 ? 24.491 -4.120 -17.707 1.00 57.97 77 ASN A C 1
ATOM 607 O O . ASN A 1 77 ? 25.073 -3.040 -17.658 1.00 57.97 77 ASN A O 1
ATOM 611 N N . LYS A 1 78 ? 24.978 -5.201 -17.076 1.00 57.22 78 LYS A N 1
ATOM 612 C CA . LYS A 1 78 ? 26.275 -5.193 -16.367 1.00 57.22 78 LYS A CA 1
ATOM 613 C C . LYS A 1 78 ? 27.491 -5.050 -17.290 1.00 57.22 78 LYS A C 1
ATOM 615 O O . LYS A 1 78 ? 28.600 -4.910 -16.789 1.00 57.22 78 LYS A O 1
ATOM 620 N N . GLU A 1 79 ? 27.296 -5.074 -18.605 1.00 55.78 79 GLU A N 1
ATOM 621 C CA . GLU A 1 79 ? 28.378 -4.929 -19.585 1.00 55.78 79 GLU A CA 1
ATOM 622 C C . GLU A 1 79 ? 28.591 -3.478 -20.059 1.00 55.78 79 GLU A C 1
ATOM 624 O O . GLU A 1 79 ? 29.582 -3.214 -20.728 1.00 55.78 79 GLU A O 1
ATOM 629 N N . ASN A 1 80 ? 27.742 -2.516 -19.657 1.00 55.31 80 ASN A N 1
ATOM 630 C CA . ASN A 1 80 ? 27.818 -1.124 -20.137 1.00 55.31 80 ASN A CA 1
ATOM 631 C C . ASN A 1 80 ? 27.972 -0.065 -19.023 1.00 55.31 80 ASN A C 1
ATOM 633 O O . ASN A 1 80 ? 27.548 1.075 -19.197 1.00 55.31 80 ASN A O 1
ATOM 637 N N . GLU A 1 81 ? 28.601 -0.400 -17.893 1.00 55.88 81 GLU A N 1
ATOM 638 C CA . GLU A 1 81 ? 29.008 0.579 -16.865 1.00 55.88 81 GLU A CA 1
ATOM 639 C C . GLU A 1 81 ? 30.543 0.745 -16.840 1.00 55.88 81 GLU A C 1
ATOM 641 O O . GLU A 1 81 ? 31.204 0.588 -15.820 1.00 55.88 81 GLU A O 1
ATOM 646 N N . TYR A 1 82 ? 31.136 1.034 -18.002 1.00 56.09 82 TYR A N 1
ATOM 647 C CA . TYR A 1 82 ? 32.432 1.715 -18.095 1.00 56.09 82 TYR A CA 1
ATOM 648 C C . TYR A 1 82 ? 32.440 2.597 -19.340 1.00 56.09 82 TYR A C 1
ATOM 650 O O . TYR A 1 82 ? 32.929 2.200 -20.393 1.00 56.09 82 TYR A O 1
ATOM 658 N N . SER A 1 83 ? 31.809 3.763 -19.229 1.00 49.62 83 SER A N 1
ATOM 659 C CA . SER A 1 83 ? 32.126 5.001 -19.956 1.00 49.62 83 SER A CA 1
ATOM 660 C C . SER A 1 83 ? 31.114 6.057 -19.519 1.00 49.62 83 SER A C 1
ATOM 662 O O . SER A 1 83 ? 30.016 6.155 -20.058 1.00 49.62 83 SER A O 1
ATOM 664 N N . GLY A 1 84 ? 31.480 6.806 -18.490 1.00 52.31 84 GLY A N 1
ATOM 665 C CA . GLY A 1 84 ? 30.831 8.045 -18.090 1.00 52.31 84 GLY A CA 1
ATOM 666 C C . GLY A 1 84 ? 31.936 8.916 -17.516 1.00 52.31 84 GLY A C 1
ATOM 667 O O . GLY A 1 84 ? 32.468 8.579 -16.462 1.00 52.31 84 GLY A O 1
ATOM 668 N N . GLU A 1 85 ? 32.338 9.897 -18.319 1.00 45.06 85 GLU A N 1
ATOM 669 C CA . GLU A 1 85 ? 33.471 10.824 -18.171 1.00 45.06 85 GLU A CA 1
ATOM 670 C C . GLU A 1 85 ? 33.520 11.575 -16.831 1.00 45.06 85 GLU A C 1
ATOM 672 O O . GLU A 1 85 ? 32.443 11.884 -16.269 1.00 45.06 85 GLU A O 1
#

InterPro domains:
  IPR036875 Zinc finger, CCHC-type superfamily [SSF57756] (36-72)